Protein AF-V4XWU6-F1 (afdb_monomer_lite)

Sequence (45 aa):
MLVVGVERDGDVLTPRGGTVVQQGGVVSLFSETGPERTSLEAFGT

Secondary structure (DSSP, 8-state):
-EEEEEEETTEEE---TTPPP-TT-EEEEE-SS---HHHHGGG--

Foldseek 3Di:
DDWQWKDDPNDTDGDDPPDDDDPPIDTDDDDPVDDDPVVCCVVND

Radius of gyration: 10.82 Å; chains: 1; bounding box: 24×21×25 Å

pLDDT: mean 81.84, std 5.16, range [60.03, 88.12]

Structure (mmCIF, N/CA/C/O backbone):
data_AF-V4XWU6-F1
#
_entry.id   AF-V4XWU6-F1
#
loop_
_atom_site.group_PDB
_atom_site.id
_atom_site.type_symbol
_atom_site.label_atom_id
_atom_site.label_alt_id
_atom_site.label_comp_id
_atom_site.label_asym_id
_atom_site.label_entity_id
_atom_site.label_seq_id
_atom_site.pdbx_PDB_ins_code
_atom_site.Cartn_x
_atom_site.Cartn_y
_atom_site.Cartn_z
_atom_site.occupancy
_atom_site.B_iso_or_equiv
_atom_site.auth_seq_id
_atom_site.auth_comp_id
_atom_site.auth_asym_id
_atom_site.auth_atom_id
_atom_site.pdbx_PDB_model_num
ATOM 1 N N . MET A 1 1 ? 0.776 8.389 11.124 1.00 67.25 1 MET A N 1
ATOM 2 C CA . MET A 1 1 ? 1.039 7.152 10.360 1.00 67.25 1 MET A CA 1
ATOM 3 C C . MET A 1 1 ? 2.236 7.386 9.453 1.00 67.25 1 MET A C 1
ATOM 5 O O . MET A 1 1 ? 2.229 8.366 8.719 1.00 67.25 1 MET A O 1
ATOM 9 N N . LEU A 1 2 ? 3.264 6.543 9.539 1.00 76.00 2 LEU A N 1
ATOM 10 C CA . LEU A 1 2 ? 4.465 6.617 8.702 1.00 76.00 2 LEU A CA 1
ATOM 11 C C . LEU A 1 2 ? 4.678 5.266 8.013 1.00 76.00 2 LEU A C 1
ATOM 13 O O . LEU A 1 2 ? 4.756 4.241 8.690 1.00 76.00 2 LEU A O 1
ATOM 17 N N . VAL A 1 3 ? 4.779 5.265 6.683 1.00 70.56 3 VAL A N 1
ATOM 18 C CA . VAL A 1 3 ? 5.172 4.070 5.923 1.00 70.56 3 VAL A CA 1
ATOM 19 C C . VAL A 1 3 ? 6.680 3.902 6.046 1.00 70.56 3 VAL A C 1
ATOM 21 O O . VAL A 1 3 ? 7.427 4.818 5.708 1.00 70.56 3 VAL A O 1
ATOM 24 N N . VAL A 1 4 ? 7.126 2.747 6.533 1.00 79.06 4 VAL A N 1
ATOM 25 C CA . VAL A 1 4 ? 8.547 2.504 6.834 1.00 79.06 4 VAL A CA 1
ATOM 26 C C . VAL A 1 4 ? 9.191 1.429 5.972 1.00 79.06 4 VAL A C 1
ATOM 28 O O . VAL A 1 4 ? 10.409 1.445 5.808 1.00 79.06 4 VAL A O 1
ATOM 31 N N . GLY A 1 5 ? 8.399 0.549 5.362 1.00 81.31 5 GLY A N 1
ATOM 32 C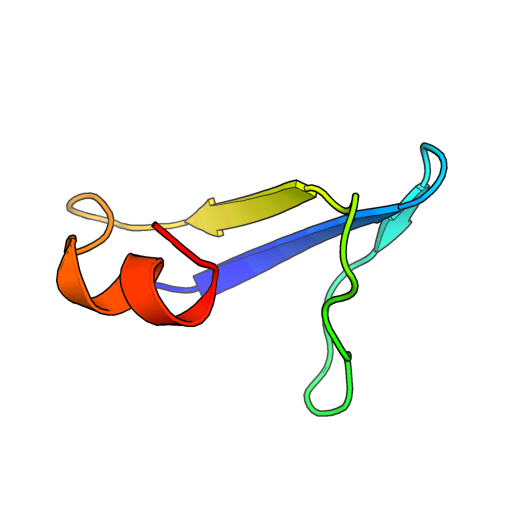 CA . GLY A 1 5 ? 8.919 -0.486 4.478 1.00 81.31 5 GLY A CA 1
ATOM 33 C C . GLY A 1 5 ? 7.863 -1.009 3.520 1.00 81.31 5 GLY A C 1
ATOM 34 O O . GLY A 1 5 ? 6.684 -1.077 3.863 1.00 81.31 5 GLY A O 1
ATOM 35 N N . VAL A 1 6 ? 8.301 -1.373 2.322 1.00 83.88 6 VAL A N 1
ATOM 36 C CA . VAL 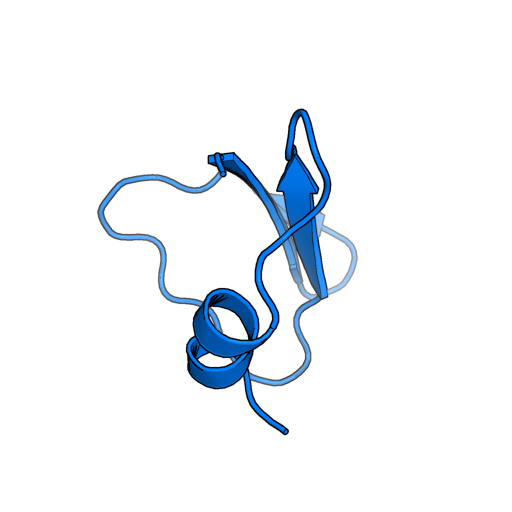A 1 6 ? 7.510 -2.130 1.351 1.00 83.88 6 VAL A CA 1
ATOM 37 C C . VAL A 1 6 ? 8.296 -3.386 1.011 1.00 83.88 6 VAL A C 1
ATOM 39 O O . VAL A 1 6 ? 9.452 -3.279 0.608 1.00 83.88 6 VAL A O 1
ATOM 42 N N . GLU A 1 7 ? 7.686 -4.553 1.179 1.00 84.94 7 GLU A N 1
ATOM 43 C CA . GLU A 1 7 ? 8.257 -5.829 0.758 1.00 84.94 7 GLU A CA 1
ATOM 44 C C . GLU A 1 7 ? 7.733 -6.209 -0.627 1.00 84.94 7 GLU A C 1
ATOM 46 O O . GLU A 1 7 ? 6.526 -6.139 -0.893 1.00 84.94 7 GLU A O 1
ATOM 51 N N . ARG A 1 8 ? 8.650 -6.605 -1.509 1.00 82.75 8 ARG A N 1
ATOM 52 C CA . ARG A 1 8 ? 8.351 -7.114 -2.848 1.00 82.75 8 ARG A CA 1
ATOM 53 C C . ARG A 1 8 ? 9.374 -8.177 -3.209 1.00 82.75 8 ARG A C 1
ATOM 55 O O . ARG A 1 8 ? 10.563 -7.931 -3.073 1.00 82.75 8 ARG A O 1
ATOM 62 N N . ASP A 1 9 ? 8.909 -9.330 -3.679 1.00 83.06 9 ASP A N 1
ATOM 63 C CA . ASP A 1 9 ? 9.772 -10.437 -4.119 1.00 83.06 9 ASP A CA 1
ATOM 64 C C . ASP A 1 9 ? 10.802 -10.887 -3.055 1.00 83.06 9 ASP A C 1
ATOM 66 O O . ASP A 1 9 ? 11.866 -11.401 -3.383 1.00 83.06 9 ASP A O 1
ATOM 70 N N . GLY A 1 10 ? 10.478 -10.704 -1.768 1.00 83.56 10 GLY A N 1
ATOM 71 C CA . GLY A 1 10 ? 11.359 -11.002 -0.632 1.00 83.56 10 GLY A CA 1
ATOM 72 C C . GLY A 1 10 ? 12.355 -9.892 -0.268 1.00 83.56 10 GLY A C 1
ATOM 73 O O . GLY A 1 10 ? 13.061 -10.023 0.731 1.00 83.56 10 GLY A O 1
ATOM 74 N N . ASP A 1 11 ? 12.388 -8.789 -1.020 1.00 83.19 11 ASP A N 1
ATOM 75 C CA . ASP A 1 11 ? 13.230 -7.627 -0.739 1.00 83.19 11 ASP A CA 1
ATOM 76 C C . ASP A 1 11 ? 12.473 -6.556 0.052 1.00 83.19 11 ASP A C 1
ATOM 78 O O . ASP A 1 11 ? 11.341 -6.191 -0.278 1.00 83.19 11 ASP A O 1
ATOM 82 N N . VAL A 1 12 ? 13.134 -5.982 1.062 1.00 87.00 12 VAL A N 1
ATOM 83 C CA . VAL A 1 12 ? 12.603 -4.866 1.858 1.00 87.00 12 VAL A CA 1
ATOM 84 C C . VAL A 1 12 ? 13.125 -3.539 1.316 1.00 87.00 12 VAL A C 1
ATOM 86 O O . VAL A 1 12 ? 14.324 -3.260 1.331 1.00 87.00 12 VAL A O 1
ATOM 89 N N . LEU A 1 13 ? 12.205 -2.680 0.885 1.00 84.75 13 LEU A N 1
ATOM 90 C CA . LEU A 1 13 ? 12.492 -1.373 0.302 1.00 84.75 13 LEU A CA 1
ATOM 91 C C . LEU A 1 13 ? 12.049 -0.250 1.245 1.00 84.75 13 LEU A C 1
ATOM 93 O O . LEU A 1 13 ? 10.912 -0.238 1.718 1.00 84.75 13 LEU A O 1
ATOM 97 N N . THR A 1 14 ? 12.909 0.748 1.470 1.00 88.12 14 THR A N 1
ATOM 98 C CA . THR A 1 14 ? 12.517 1.990 2.156 1.00 88.12 14 THR A CA 1
ATOM 99 C C . THR A 1 14 ? 11.819 2.933 1.167 1.00 88.12 14 THR A C 1
ATOM 101 O O . THR A 1 14 ? 12.462 3.389 0.213 1.00 88.12 14 THR A O 1
ATOM 104 N N . PRO A 1 15 ? 10.531 3.263 1.366 1.00 83.19 15 PRO A N 1
ATOM 105 C CA . PRO A 1 15 ? 9.789 4.089 0.426 1.00 83.19 15 PRO A CA 1
ATOM 106 C C . PRO A 1 15 ? 10.316 5.531 0.375 1.00 83.19 15 PRO A C 1
ATOM 108 O O . PRO A 1 15 ? 10.713 6.128 1.376 1.00 83.19 15 PRO A O 1
ATOM 111 N N . ARG A 1 16 ? 10.311 6.102 -0.828 1.00 85.62 16 ARG A N 1
ATOM 112 C CA . ARG A 1 16 ? 10.592 7.512 -1.129 1.00 85.62 16 ARG A CA 1
ATOM 113 C C . ARG A 1 16 ? 9.330 8.148 -1.721 1.00 85.62 16 ARG A C 1
ATOM 115 O O . ARG A 1 16 ? 8.375 7.449 -2.036 1.00 85.62 16 ARG A O 1
ATOM 122 N N . GLY A 1 17 ? 9.329 9.468 -1.927 1.00 81.75 17 GLY A N 1
ATOM 123 C CA . GLY A 1 17 ? 8.143 10.198 -2.409 1.00 81.75 17 GLY A CA 1
ATOM 124 C C . GLY A 1 17 ? 7.569 9.722 -3.754 1.00 81.75 17 GLY A C 1
ATOM 125 O O . GLY A 1 17 ? 6.402 9.966 -4.027 1.00 81.75 17 GLY A O 1
ATOM 126 N N . GLY A 1 18 ? 8.361 9.024 -4.575 1.00 83.50 18 GLY A N 1
ATOM 127 C CA . GLY A 1 18 ? 7.919 8.422 -5.840 1.00 83.50 18 GLY A CA 1
ATOM 128 C C . GLY A 1 18 ? 7.698 6.907 -5.790 1.00 83.50 18 GLY A C 1
ATOM 129 O O . GLY A 1 18 ? 7.541 6.288 -6.839 1.00 83.50 18 GLY A O 1
ATOM 130 N N . THR A 1 19 ? 7.750 6.272 -4.615 1.00 84.94 19 THR A N 1
ATOM 131 C CA . THR A 1 19 ? 7.561 4.820 -4.512 1.00 84.94 19 THR A CA 1
ATOM 132 C C . THR A 1 19 ? 6.111 4.455 -4.805 1.00 84.94 19 THR A C 1
ATOM 134 O O . THR A 1 19 ? 5.199 4.869 -4.096 1.00 84.94 19 THR A O 1
ATOM 137 N N . VAL A 1 20 ? 5.911 3.631 -5.833 1.00 84.75 20 VAL A N 1
ATOM 138 C CA . VAL A 1 20 ? 4.599 3.097 -6.209 1.00 84.75 20 VAL A CA 1
ATOM 139 C C . VAL A 1 20 ? 4.400 1.730 -5.554 1.00 84.75 20 VAL A C 1
ATOM 141 O O . VAL A 1 20 ? 5.170 0.788 -5.789 1.00 84.75 20 VAL A O 1
ATOM 144 N N . VAL A 1 21 ? 3.360 1.625 -4.727 1.00 83.75 21 VAL A N 1
ATOM 145 C CA . VAL A 1 21 ? 2.898 0.351 -4.161 1.00 83.75 21 VAL A CA 1
ATOM 146 C C . VAL A 1 21 ? 2.253 -0.469 -5.277 1.00 83.75 21 VAL A C 1
ATOM 148 O O . VAL A 1 21 ? 1.523 0.065 -6.107 1.00 83.75 21 VAL A O 1
ATOM 151 N N . GLN A 1 22 ? 2.558 -1.762 -5.320 1.00 81.19 22 GLN A N 1
ATOM 152 C CA . GLN A 1 22 ? 2.052 -2.685 -6.337 1.00 81.19 22 GLN A CA 1
ATOM 153 C C . GLN A 1 22 ? 1.289 -3.818 -5.653 1.00 81.19 22 GLN A C 1
ATOM 155 O O . GLN A 1 22 ? 1.563 -4.132 -4.493 1.00 81.19 22 GLN A O 1
ATOM 160 N N . GLN A 1 23 ? 0.351 -4.434 -6.374 1.00 83.44 23 GLN A N 1
ATOM 161 C CA . GLN A 1 23 ? -0.349 -5.624 -5.893 1.00 83.44 23 GLN A CA 1
ATOM 162 C C . GLN A 1 23 ? 0.631 -6.755 -5.560 1.00 83.44 23 GLN A C 1
ATOM 164 O O . GLN A 1 23 ? 1.651 -6.918 -6.225 1.00 83.44 23 GLN A O 1
ATOM 169 N N . GLY A 1 24 ? 0.299 -7.531 -4.528 1.00 83.44 24 GLY A N 1
ATOM 170 C CA . GLY A 1 2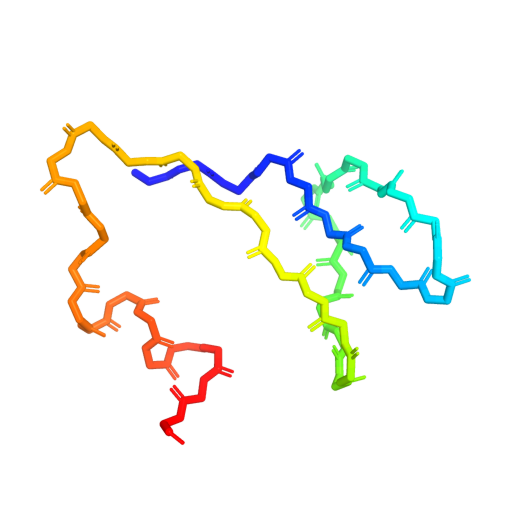4 ? 1.124 -8.641 -4.043 1.00 83.44 24 GLY A CA 1
ATOM 171 C C . GLY A 1 24 ? 2.264 -8.233 -3.104 1.00 83.44 24 GLY A C 1
ATOM 172 O O . GLY A 1 24 ? 2.884 -9.110 -2.514 1.00 83.44 24 GLY A O 1
ATOM 173 N N . GLY A 1 25 ? 2.526 -6.934 -2.928 1.00 83.62 25 GLY A N 1
ATOM 174 C CA . GLY A 1 25 ? 3.489 -6.440 -1.942 1.00 83.62 25 GLY A CA 1
ATOM 175 C C . GLY A 1 25 ? 2.901 -6.318 -0.534 1.00 83.62 25 GLY A C 1
ATOM 176 O O . GLY A 1 25 ? 1.692 -6.147 -0.365 1.00 83.62 25 GLY A O 1
ATOM 177 N N . VAL A 1 26 ? 3.769 -6.346 0.478 1.00 85.69 26 VAL A N 1
ATOM 178 C CA . VAL A 1 26 ? 3.402 -6.107 1.885 1.00 85.69 26 VAL A CA 1
ATOM 179 C C . VAL A 1 26 ? 3.881 -4.718 2.300 1.00 85.69 26 VAL A C 1
ATOM 181 O O . VAL A 1 26 ? 5.015 -4.338 2.017 1.00 85.69 26 VAL A O 1
ATOM 184 N N . VAL A 1 27 ? 3.028 -3.936 2.966 1.00 86.81 27 VAL A N 1
ATOM 185 C CA . VAL A 1 27 ? 3.364 -2.584 3.440 1.00 86.81 27 VAL A CA 1
ATOM 186 C C . VAL A 1 27 ? 3.447 -2.571 4.962 1.00 86.81 27 VAL A C 1
ATOM 188 O O . VAL A 1 27 ? 2.491 -2.924 5.649 1.00 86.81 27 VAL A O 1
ATOM 191 N N . SER A 1 28 ? 4.578 -2.104 5.484 1.00 86.69 28 SER A N 1
ATOM 192 C CA . SER A 1 28 ? 4.829 -1.953 6.916 1.00 86.69 28 SER A CA 1
ATOM 193 C C 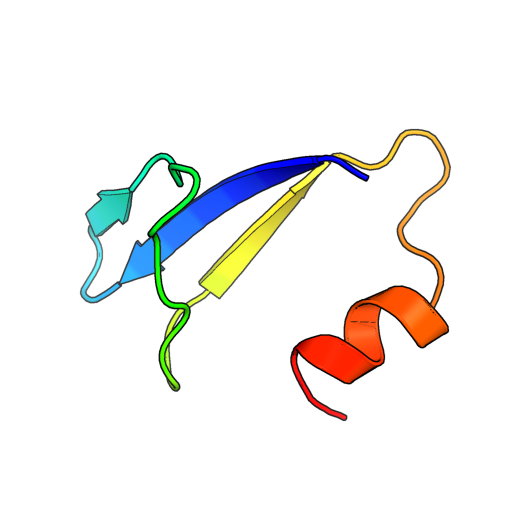. SER A 1 28 ? 4.627 -0.503 7.350 1.00 86.69 28 SER A C 1
ATOM 195 O O . SER A 1 28 ? 5.228 0.429 6.801 1.00 86.69 28 SER A O 1
ATOM 197 N N . LEU A 1 29 ? 3.784 -0.316 8.365 1.00 84.12 29 LEU A N 1
ATOM 198 C CA . LEU A 1 29 ? 3.353 0.985 8.874 1.00 84.12 29 LEU A CA 1
ATOM 199 C C . LEU A 1 29 ? 3.729 1.117 10.352 1.00 84.12 29 LEU A C 1
ATOM 201 O O . LEU A 1 29 ? 3.458 0.212 11.139 1.00 84.12 29 LEU A O 1
ATOM 205 N N . PHE A 1 30 ? 4.257 2.274 10.749 1.00 84.00 30 PHE A N 1
ATOM 206 C CA . PHE A 1 30 ? 4.237 2.687 12.150 1.00 84.00 30 PHE A CA 1
ATOM 207 C C . PHE A 1 30 ? 3.053 3.617 12.408 1.00 84.00 30 PHE A C 1
ATOM 209 O O . PHE A 1 30 ? 2.818 4.599 11.689 1.00 84.00 30 PHE A O 1
ATOM 216 N N . SER A 1 31 ? 2.322 3.319 13.477 1.00 83.62 31 SER A N 1
ATOM 217 C CA . SER A 1 31 ? 1.318 4.209 14.042 1.00 83.62 31 SER A CA 1
ATOM 218 C C . SER A 1 31 ? 1.445 4.226 15.558 1.00 83.62 31 SER A C 1
ATOM 220 O O . SER A 1 31 ? 1.662 3.185 16.168 1.00 83.62 31 SER A O 1
ATOM 222 N N . GLU A 1 32 ? 1.299 5.407 16.149 1.00 83.38 32 GLU A N 1
ATOM 223 C CA . GLU A 1 32 ? 1.389 5.613 17.596 1.00 83.38 32 GLU A CA 1
ATOM 224 C C . GLU A 1 32 ? 0.153 5.065 18.323 1.00 83.38 32 GLU A C 1
ATOM 226 O O . GLU A 1 32 ? 0.269 4.441 19.371 1.00 83.38 32 GLU A O 1
ATOM 231 N N . THR A 1 33 ? -1.029 5.223 17.724 1.00 86.56 33 THR A N 1
ATOM 232 C CA . THR A 1 33 ? -2.321 4.793 18.286 1.00 86.56 33 THR A CA 1
ATOM 233 C C . THR A 1 33 ? -2.977 3.656 17.492 1.00 86.56 33 THR A C 1
ATOM 235 O O . THR A 1 33 ? -4.121 3.293 17.750 1.00 86.56 33 THR A O 1
ATOM 238 N N . GLY A 1 34 ? -2.253 3.073 16.530 1.00 81.06 34 GLY A N 1
ATOM 239 C CA . GLY A 1 34 ? -2.807 2.172 15.513 1.00 81.06 34 GLY A CA 1
ATOM 240 C C . GLY A 1 34 ? -3.311 2.930 14.272 1.00 81.06 34 GLY A C 1
ATOM 241 O O . GLY A 1 34 ? -3.504 4.146 14.329 1.00 8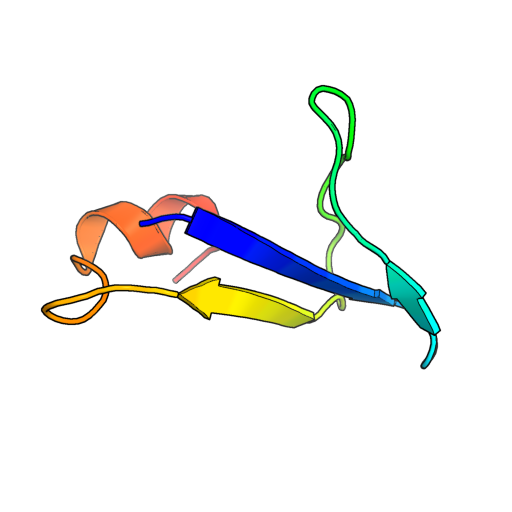1.06 34 GLY A O 1
ATOM 242 N N . PRO A 1 35 ? -3.404 2.288 13.096 1.00 80.94 35 PRO A N 1
ATOM 243 C CA . PRO A 1 35 ? -3.913 2.947 11.896 1.00 80.94 35 PRO A CA 1
ATOM 244 C C . PRO A 1 35 ? -5.434 3.130 11.980 1.00 80.94 35 PRO A C 1
ATOM 246 O O . PRO A 1 35 ? -6.160 2.212 12.364 1.00 80.94 35 PRO A O 1
ATOM 249 N N . GLU A 1 36 ? -5.929 4.302 11.583 1.00 83.94 36 GLU A N 1
ATOM 250 C CA . GLU A 1 36 ? -7.364 4.492 11.366 1.00 83.94 36 GLU A CA 1
ATOM 251 C C . GLU A 1 36 ? -7.832 3.611 10.204 1.00 83.94 36 GLU A C 1
ATOM 253 O O . GLU A 1 36 ? -7.153 3.500 9.182 1.00 83.94 36 GLU A O 1
ATOM 258 N N . ARG A 1 37 ? -9.012 2.996 10.334 1.00 81.56 37 ARG A N 1
ATOM 259 C CA . ARG A 1 37 ? -9.531 2.051 9.332 1.00 81.56 37 ARG A CA 1
ATOM 260 C C . ARG A 1 37 ? -9.691 2.691 7.949 1.00 81.56 37 ARG A C 1
ATOM 262 O O . ARG A 1 37 ? -9.332 2.077 6.953 1.00 81.56 37 ARG A O 1
ATOM 269 N N . THR A 1 38 ? -10.117 3.950 7.913 1.00 82.12 38 THR A N 1
ATOM 270 C CA . THR A 1 38 ? -10.211 4.795 6.710 1.00 82.12 38 THR A CA 1
ATOM 271 C C . THR A 1 38 ? -8.864 5.011 6.022 1.00 82.12 38 THR A C 1
ATOM 273 O O . THR A 1 38 ? -8.799 5.109 4.803 1.00 82.12 38 THR A O 1
ATOM 276 N N . SER A 1 39 ? -7.761 5.040 6.775 1.00 79.81 39 SER A N 1
ATOM 277 C CA . SER A 1 39 ? -6.415 5.159 6.200 1.00 79.81 39 SER A CA 1
ATOM 278 C C . SER A 1 39 ? -5.951 3.871 5.510 1.00 79.81 39 SER A C 1
ATOM 280 O O . SER A 1 39 ? -5.067 3.923 4.656 1.00 79.81 39 SER A O 1
ATOM 282 N N . LEU A 1 40 ? -6.531 2.720 5.869 1.00 82.62 40 LEU A N 1
ATOM 283 C CA . LEU A 1 40 ? -6.212 1.427 5.258 1.00 82.62 40 LEU A CA 1
ATOM 284 C C . LEU A 1 40 ? -6.964 1.198 3.943 1.00 82.62 40 LEU A C 1
ATOM 286 O O . LEU A 1 40 ? -6.451 0.486 3.086 1.00 82.62 40 LEU A O 1
ATOM 290 N N . GLU A 1 41 ? -8.112 1.851 3.740 1.00 83.94 41 GLU A N 1
ATOM 291 C CA . GLU A 1 41 ? -8.919 1.729 2.514 1.00 83.94 41 GLU A CA 1
ATOM 292 C C . GLU A 1 41 ? -8.134 2.107 1.246 1.00 83.94 41 GLU A C 1
ATOM 294 O O . GLU A 1 41 ? -8.371 1.543 0.180 1.00 83.94 41 GLU A O 1
ATOM 299 N N . ALA A 1 42 ? -7.137 2.994 1.362 1.00 78.38 42 ALA A N 1
ATOM 300 C CA . ALA A 1 42 ? -6.229 3.347 0.267 1.00 78.38 42 ALA A CA 1
ATOM 301 C C . ALA A 1 42 ? -5.391 2.160 -0.253 1.00 78.38 42 ALA A C 1
ATOM 303 O O . ALA A 1 42 ? -4.880 2.214 -1.371 1.00 78.38 42 ALA A O 1
ATOM 304 N N . PHE A 1 43 ? -5.243 1.100 0.547 1.00 78.56 43 PHE A N 1
ATOM 305 C CA . PHE A 1 43 ? -4.516 -0.120 0.196 1.00 78.56 43 PHE A CA 1
ATOM 306 C C . PHE A 1 43 ? -5.446 -1.288 -0.182 1.00 78.56 43 PHE A C 1
ATOM 308 O O . PHE A 1 43 ? -4.954 -2.315 -0.647 1.00 78.56 43 PHE A O 1
ATOM 315 N N . GLY A 1 44 ? -6.767 -1.133 -0.027 1.00 74.44 44 GLY A N 1
ATOM 316 C CA . GLY A 1 44 ? -7.779 -2.153 -0.320 1.00 74.44 44 GLY A CA 1
ATOM 317 C C . GLY A 1 44 ? -8.709 -2.461 0.861 1.00 74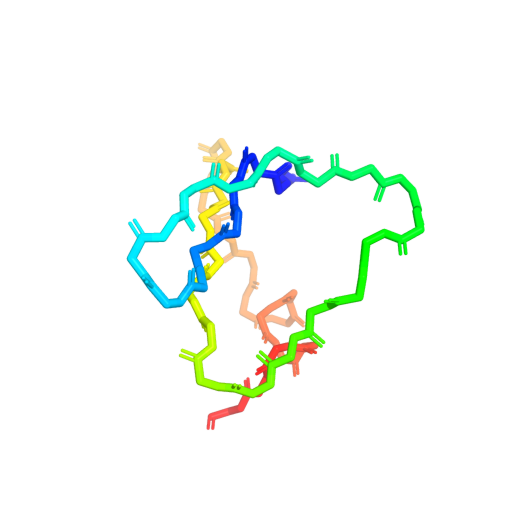.44 44 GLY A C 1
ATOM 318 O O . GLY A 1 44 ? -8.547 -1.921 1.955 1.00 74.44 44 GLY A O 1
ATOM 319 N N . THR A 1 45 ? -9.697 -3.329 0.617 1.00 60.03 45 THR A N 1
ATOM 320 C CA . THR A 1 45 ? -10.691 -3.823 1.594 1.00 60.03 45 THR A CA 1
ATOM 321 C C . THR A 1 45 ? -10.588 -5.321 1.794 1.00 60.03 45 THR A C 1
ATOM 323 O O . THR A 1 45 ? -10.473 -6.013 0.755 1.00 60.03 45 THR A O 1
#